Protein AF-A0A967H737-F1 (afdb_monomer_lite)

Foldseek 3Di:
DVVVVVVVVVVVVVCPVVVVVLLVQLVVQLVQLVVQLVVLCVVLVPDPDPVSNVVSNVSNLVSQLSNLVSVVDPRSVVSNVVSVVVD

Radius of gyration: 18.79 Å; chains: 1; bounding box: 45×23×53 Å

Secondary structure (DSSP, 8-state):
-HHHHHHHHHHHHHSHHHHHHHHHHHHHHHHHHHHHHHHHHHHHHT--SHHHHHHHHHHHHHHHHHHHHHH-SHHHHHHHHHHHHH-

Sequence (87 aa):
MTVFALIALLAALGTGSMRLFQQSLGYWIGWAGVITAFAATLAAVYQEDIKYLLAYSSIGQLGYIVLAAGIADHAGWTAVMYLTVNH

Structure (mmCIF, N/CA/C/O backbone):
data_AF-A0A967H737-F1
#
_entry.id   AF-A0A967H737-F1
#
loop_
_atom_site.group_PDB
_atom_site.id
_atom_site.type_symbol
_atom_site.label_atom_id
_atom_site.label_alt_id
_atom_site.label_comp_id
_atom_site.label_asym_id
_atom_site.label_entity_id
_atom_site.label_seq_id
_atom_site.pdbx_PDB_ins_code
_atom_site.Cartn_x
_atom_site.Cartn_y
_atom_site.Cartn_z
_atom_site.occupancy
_atom_site.B_iso_or_equiv
_atom_site.auth_seq_id
_atom_site.auth_comp_id
_atom_site.auth_asym_id
_atom_site.auth_atom_id
_atom_site.pdbx_PDB_model_num
ATOM 1 N N . MET A 1 1 ? 24.294 10.366 -30.363 1.00 69.75 1 MET A N 1
ATOM 2 C CA . MET A 1 1 ? 23.004 9.695 -30.644 1.00 69.75 1 MET A CA 1
ATOM 3 C C . MET A 1 1 ? 23.161 8.174 -30.694 1.00 69.75 1 MET A C 1
ATOM 5 O O . MET A 1 1 ? 22.517 7.503 -29.905 1.00 69.75 1 MET A O 1
ATOM 9 N N . THR A 1 2 ? 24.069 7.618 -31.508 1.00 84.62 2 THR A N 1
ATOM 10 C CA . THR A 1 2 ? 24.281 6.155 -31.633 1.00 84.62 2 THR A CA 1
ATOM 11 C C . THR A 1 2 ? 24.907 5.490 -30.398 1.00 84.62 2 THR A C 1
ATOM 13 O O . THR A 1 2 ? 24.448 4.436 -29.979 1.00 84.62 2 THR A O 1
ATOM 16 N N . VAL A 1 3 ? 25.897 6.125 -29.760 1.00 88.31 3 VAL A N 1
ATOM 17 C CA . VAL A 1 3 ? 26.545 5.588 -28.543 1.00 88.31 3 VAL A CA 1
ATOM 18 C C . VAL A 1 3 ? 25.590 5.571 -27.342 1.00 88.31 3 VAL A C 1
ATOM 20 O O . VAL A 1 3 ? 25.527 4.584 -26.621 1.00 88.31 3 VAL A O 1
ATOM 23 N N . PHE A 1 4 ? 24.786 6.626 -27.161 1.00 88.81 4 PHE A N 1
ATOM 24 C CA . PHE A 1 4 ? 23.755 6.671 -26.115 1.00 88.81 4 PHE A CA 1
ATOM 25 C C . PHE A 1 4 ? 22.679 5.597 -26.328 1.00 88.81 4 PHE A C 1
ATOM 27 O O . PHE A 1 4 ? 22.314 4.907 -25.383 1.00 88.81 4 PHE A O 1
ATOM 34 N N . ALA A 1 5 ? 22.225 5.407 -27.572 1.00 86.94 5 ALA A N 1
ATOM 35 C CA . ALA A 1 5 ? 21.275 4.349 -27.910 1.00 86.94 5 ALA A CA 1
ATOM 36 C C . ALA A 1 5 ? 21.846 2.946 -27.632 1.00 86.94 5 ALA A C 1
ATOM 38 O O . ALA A 1 5 ? 21.135 2.091 -27.112 1.00 86.94 5 ALA A O 1
ATOM 39 N N . LEU A 1 6 ? 23.136 2.723 -27.911 1.00 87.81 6 LEU A N 1
ATOM 40 C CA . LEU A 1 6 ? 23.820 1.463 -27.611 1.00 87.81 6 LEU A CA 1
ATOM 41 C C . LEU A 1 6 ? 23.918 1.210 -26.096 1.00 87.81 6 LEU A C 1
ATOM 43 O O . LEU A 1 6 ? 23.644 0.104 -25.640 1.00 87.81 6 LEU A O 1
ATOM 47 N N . ILE A 1 7 ? 24.253 2.237 -25.309 1.00 87.50 7 ILE A N 1
ATOM 48 C CA . ILE A 1 7 ? 24.305 2.154 -23.840 1.00 87.50 7 ILE A CA 1
ATOM 49 C C . ILE A 1 7 ? 22.909 1.880 -23.260 1.00 87.50 7 ILE A C 1
ATOM 51 O O . ILE A 1 7 ? 22.764 1.004 -22.410 1.00 87.50 7 ILE A O 1
ATOM 55 N N . ALA A 1 8 ? 21.876 2.575 -23.745 1.00 82.38 8 ALA A N 1
ATOM 56 C CA . ALA A 1 8 ? 20.493 2.361 -23.321 1.00 82.38 8 ALA A CA 1
ATOM 57 C C . ALA A 1 8 ? 19.994 0.946 -23.663 1.00 82.38 8 ALA A C 1
ATOM 59 O O . ALA A 1 8 ? 19.329 0.314 -22.845 1.00 82.38 8 ALA A O 1
ATOM 60 N N . LEU A 1 9 ? 20.362 0.418 -24.835 1.00 83.44 9 LEU A N 1
ATOM 61 C CA . LEU A 1 9 ? 20.038 -0.947 -25.249 1.00 83.44 9 LEU A CA 1
ATOM 62 C C . LEU A 1 9 ? 20.727 -1.995 -24.359 1.00 83.44 9 LEU A C 1
ATOM 64 O O . LEU A 1 9 ? 20.082 -2.945 -23.921 1.00 83.44 9 LEU A O 1
ATOM 68 N N . LEU A 1 10 ? 22.013 -1.815 -24.048 1.00 83.44 10 LEU A N 1
ATOM 69 C CA . LEU A 1 10 ? 22.749 -2.716 -23.153 1.00 83.44 10 LEU A CA 1
ATOM 70 C C . LEU A 1 10 ? 22.185 -2.691 -21.724 1.00 83.44 10 LEU A C 1
ATOM 72 O O . LEU A 1 10 ? 22.030 -3.744 -21.105 1.00 83.44 10 LEU A O 1
ATOM 76 N N . ALA A 1 11 ? 21.803 -1.515 -21.220 1.00 80.62 11 ALA A N 1
ATOM 77 C CA . ALA A 1 11 ? 21.135 -1.381 -19.925 1.00 80.62 11 ALA A CA 1
ATOM 78 C C . ALA A 1 11 ? 19.742 -2.045 -19.913 1.00 80.62 11 ALA A C 1
ATOM 80 O O . ALA A 1 11 ? 19.370 -2.702 -18.939 1.00 80.62 11 ALA A O 1
ATOM 81 N N . ALA A 1 12 ? 18.982 -1.942 -21.007 1.00 76.75 12 ALA A N 1
ATOM 82 C CA . ALA A 1 12 ? 17.680 -2.596 -21.145 1.00 76.75 12 ALA A CA 1
ATOM 83 C C . ALA A 1 12 ? 17.788 -4.134 -21.146 1.00 76.75 12 ALA A C 1
ATOM 85 O O . ALA A 1 12 ? 16.934 -4.818 -20.587 1.00 76.75 12 ALA A O 1
ATOM 86 N N . LEU A 1 13 ? 18.863 -4.690 -21.711 1.00 78.06 13 LEU A N 1
ATOM 87 C CA . LEU A 1 13 ? 19.108 -6.137 -21.712 1.00 78.06 13 LEU A CA 1
ATOM 88 C C . LEU A 1 13 ? 19.471 -6.675 -20.316 1.00 78.06 13 LEU A C 1
ATOM 90 O O . LEU A 1 13 ? 19.074 -7.784 -19.966 1.00 78.06 13 LEU A O 1
ATOM 94 N N . GLY A 1 14 ? 20.168 -5.884 -19.494 1.00 76.88 14 GLY A N 1
ATOM 95 C CA . GLY A 1 14 ? 20.535 -6.262 -18.123 1.00 76.88 14 GLY A CA 1
ATOM 96 C C . GLY A 1 14 ? 19.402 -6.157 -17.091 1.00 76.88 14 GLY A C 1
ATOM 97 O O . GLY A 1 14 ? 19.499 -6.735 -16.012 1.00 76.88 14 GLY A O 1
ATOM 98 N N . THR A 1 15 ? 18.318 -5.441 -17.402 1.00 77.50 15 THR A N 1
ATOM 99 C CA . THR A 1 15 ? 17.242 -5.110 -16.444 1.00 77.50 15 THR A CA 1
ATOM 100 C C . THR A 1 15 ? 16.061 -6.084 -16.456 1.00 77.50 15 THR A C 1
ATOM 102 O O . THR A 1 15 ? 15.217 -6.031 -15.561 1.00 77.50 15 THR A O 1
ATOM 105 N N . GLY A 1 16 ? 15.997 -7.010 -17.419 1.00 76.00 16 GLY A N 1
ATOM 106 C CA . GLY A 1 16 ? 14.875 -7.946 -17.559 1.00 76.00 16 GLY A CA 1
ATOM 107 C C . GLY A 1 16 ? 14.643 -8.830 -16.327 1.00 76.00 16 GLY A C 1
ATOM 108 O O . GLY A 1 16 ? 13.514 -8.932 -15.849 1.00 76.00 16 GLY A O 1
ATOM 109 N N . SER A 1 17 ? 15.706 -9.415 -15.764 1.00 77.69 17 SER A N 1
ATOM 110 C CA . SER A 1 17 ? 15.619 -10.261 -14.562 1.00 77.69 17 SER A CA 1
ATOM 111 C C . SER A 1 17 ? 15.205 -9.467 -13.320 1.00 77.69 17 SER A C 1
ATOM 113 O O . SER A 1 17 ? 14.363 -9.918 -12.543 1.00 77.69 17 SER A O 1
ATOM 115 N N . MET A 1 18 ? 15.731 -8.250 -13.168 1.00 79.31 18 MET A N 1
ATOM 116 C CA . MET A 1 18 ? 15.394 -7.349 -12.063 1.00 79.31 18 MET A CA 1
ATOM 117 C C . MET A 1 18 ? 13.926 -6.911 -12.119 1.00 79.31 18 MET A C 1
ATOM 119 O O . MET A 1 18 ? 13.263 -6.837 -11.086 1.00 79.31 18 MET A O 1
ATOM 123 N N . ARG A 1 19 ? 13.385 -6.686 -13.322 1.00 79.75 19 ARG A N 1
ATOM 124 C CA . ARG A 1 19 ? 11.991 -6.262 -13.507 1.00 79.75 19 ARG A CA 1
ATOM 125 C C . ARG A 1 19 ? 10.990 -7.363 -13.164 1.00 79.75 19 ARG A C 1
ATOM 127 O O . ARG A 1 19 ? 9.982 -7.085 -12.522 1.00 79.75 19 ARG A O 1
ATOM 134 N N . LEU A 1 20 ? 11.284 -8.606 -13.545 1.00 81.44 20 LEU A N 1
ATOM 135 C CA . LEU A 1 20 ? 10.466 -9.767 -13.175 1.00 81.44 20 LEU A CA 1
ATOM 136 C C . LEU A 1 20 ? 10.466 -9.983 -11.658 1.00 81.44 20 LEU A C 1
ATOM 138 O O . LEU A 1 20 ? 9.416 -10.219 -11.063 1.00 81.44 20 LEU A O 1
ATOM 142 N N . PHE A 1 21 ? 11.632 -9.837 -11.024 1.00 83.75 21 PHE A N 1
ATOM 143 C CA . PHE A 1 21 ? 11.750 -9.916 -9.572 1.00 83.75 21 PHE A CA 1
ATOM 144 C C . PHE A 1 21 ? 10.923 -8.825 -8.876 1.00 83.75 21 PHE A C 1
ATOM 146 O O . PHE A 1 21 ? 10.112 -9.139 -8.004 1.00 83.75 21 PHE A O 1
ATOM 153 N N . GLN A 1 22 ? 11.035 -7.569 -9.319 1.00 84.88 22 GLN A N 1
ATOM 154 C CA . GLN A 1 22 ? 10.249 -6.449 -8.790 1.00 84.88 22 GLN A CA 1
ATOM 155 C C . GLN A 1 22 ? 8.738 -6.677 -8.934 1.00 84.88 22 GLN A C 1
ATOM 157 O O . GLN A 1 22 ? 8.000 -6.448 -7.979 1.00 84.88 22 GLN A O 1
ATOM 162 N N . GLN A 1 23 ? 8.272 -7.174 -10.084 1.00 85.44 23 GLN A N 1
ATOM 163 C CA . GLN A 1 23 ? 6.854 -7.495 -10.287 1.00 85.44 23 GLN A CA 1
ATOM 164 C C . GLN A 1 23 ? 6.380 -8.628 -9.375 1.00 85.44 23 GLN A C 1
ATOM 166 O O . GLN A 1 23 ? 5.289 -8.546 -8.815 1.00 85.44 23 GLN A O 1
ATOM 171 N N . SER A 1 24 ? 7.200 -9.666 -9.190 1.00 87.88 24 SER A N 1
ATOM 172 C CA . SER A 1 24 ? 6.852 -10.783 -8.308 1.00 87.88 24 SER A CA 1
ATOM 173 C C . SER A 1 24 ? 6.726 -10.342 -6.847 1.00 87.88 24 SER A C 1
ATOM 175 O O . SER A 1 24 ? 5.754 -10.696 -6.184 1.00 87.88 24 SER A O 1
ATOM 177 N N . LEU A 1 25 ? 7.653 -9.510 -6.360 1.00 89.00 25 LEU A N 1
ATOM 178 C CA . LEU A 1 25 ? 7.592 -8.948 -5.012 1.00 89.00 25 LEU A CA 1
ATOM 179 C C . LEU A 1 25 ? 6.400 -8.006 -4.852 1.00 89.00 25 LEU A C 1
ATOM 181 O O . LEU A 1 25 ? 5.662 -8.113 -3.875 1.00 89.00 25 LEU A O 1
ATOM 185 N N . GLY A 1 26 ? 6.193 -7.120 -5.827 1.00 91.19 26 GLY A N 1
ATOM 186 C CA . GLY A 1 26 ? 5.077 -6.182 -5.841 1.00 91.19 26 GLY A CA 1
ATOM 187 C C . GLY A 1 26 ? 3.721 -6.883 -5.775 1.00 91.19 26 GLY A C 1
ATOM 188 O O . GLY A 1 26 ? 2.851 -6.475 -5.009 1.00 91.19 26 GLY A O 1
ATOM 189 N N . TYR A 1 27 ? 3.572 -8.006 -6.483 1.00 92.00 27 TYR A N 1
ATOM 190 C CA . TYR A 1 27 ? 2.369 -8.835 -6.439 1.00 92.00 27 TYR A CA 1
ATOM 191 C C . TYR A 1 27 ? 2.065 -9.351 -5.025 1.00 92.00 27 TYR A C 1
ATOM 193 O O . TYR A 1 27 ? 0.947 -9.189 -4.535 1.00 92.00 27 TYR A O 1
ATOM 201 N N . TRP A 1 28 ? 3.057 -9.929 -4.341 1.00 93.75 28 TRP A N 1
ATOM 202 C CA . TRP A 1 28 ? 2.874 -10.445 -2.980 1.00 93.75 28 TRP A CA 1
ATOM 203 C C . TRP A 1 28 ? 2.604 -9.336 -1.959 1.00 93.75 28 TRP A C 1
ATOM 205 O O . TRP A 1 28 ? 1.718 -9.482 -1.117 1.00 93.75 28 TRP A O 1
ATOM 215 N N . ILE A 1 29 ? 3.320 -8.212 -2.056 1.00 94.00 29 ILE A N 1
ATOM 216 C CA . ILE A 1 29 ? 3.118 -7.044 -1.184 1.00 94.00 29 ILE A CA 1
ATOM 217 C C . ILE A 1 29 ? 1.727 -6.442 -1.404 1.00 94.00 29 ILE A C 1
ATOM 219 O O . ILE A 1 29 ? 1.025 -6.146 -0.438 1.00 94.00 29 ILE A O 1
ATOM 223 N N . GLY A 1 30 ? 1.301 -6.314 -2.662 1.00 94.12 30 GLY A N 1
ATOM 224 C CA . GLY A 1 30 ? -0.022 -5.816 -3.020 1.00 94.12 30 GLY A CA 1
ATOM 225 C C . GLY A 1 30 ? -1.125 -6.651 -2.376 1.00 94.12 30 GLY A C 1
ATOM 226 O O . GLY A 1 30 ? -1.982 -6.108 -1.681 1.00 94.12 30 GLY A O 1
ATOM 227 N N . TRP A 1 31 ? -1.059 -7.977 -2.515 1.00 94.94 31 TRP A N 1
ATOM 228 C CA . TRP A 1 31 ? -2.019 -8.886 -1.882 1.00 94.94 31 TRP A CA 1
ATOM 229 C C . TRP A 1 31 ? -2.010 -8.814 -0.353 1.00 94.94 31 TRP A C 1
ATOM 231 O O . TRP A 1 31 ? -3.081 -8.812 0.254 1.00 94.94 31 TRP A O 1
ATOM 241 N N . ALA A 1 32 ? -0.838 -8.695 0.276 1.00 95.38 32 ALA A N 1
ATOM 242 C CA . ALA A 1 32 ? -0.750 -8.482 1.721 1.00 95.38 32 ALA A CA 1
ATOM 243 C C . ALA A 1 32 ? -1.446 -7.174 2.146 1.00 95.38 32 ALA A C 1
ATOM 245 O O . ALA A 1 32 ? -2.170 -7.156 3.145 1.00 95.38 32 ALA A O 1
ATOM 246 N N . GLY A 1 33 ? -1.296 -6.105 1.356 1.00 95.06 33 GLY A N 1
ATOM 247 C CA . GLY A 1 33 ? -2.004 -4.837 1.541 1.00 95.06 33 GLY A CA 1
ATOM 248 C C . GLY A 1 33 ? -3.525 -4.977 1.430 1.00 95.06 33 GLY A C 1
ATOM 249 O O . GLY A 1 33 ? -4.238 -4.521 2.323 1.00 95.06 33 GLY A O 1
ATOM 250 N N . VAL A 1 34 ? -4.029 -5.677 0.402 1.00 96.12 34 VAL A N 1
ATOM 251 C CA . VAL A 1 34 ? -5.475 -5.948 0.232 1.00 96.12 34 VAL A CA 1
ATOM 252 C C . VAL A 1 34 ? -6.040 -6.689 1.439 1.00 96.12 34 VAL A C 1
ATOM 254 O O . VAL A 1 34 ? -7.053 -6.271 1.997 1.00 96.12 34 VAL A O 1
ATOM 257 N N . ILE A 1 35 ? -5.385 -7.776 1.852 1.00 96.62 35 ILE A N 1
ATOM 258 C CA . ILE A 1 35 ? -5.843 -8.602 2.975 1.00 96.62 35 ILE A CA 1
ATOM 259 C C . ILE A 1 35 ? -5.867 -7.774 4.260 1.00 96.62 35 ILE A C 1
ATOM 261 O O . ILE A 1 35 ? -6.840 -7.838 5.005 1.00 96.62 35 ILE A O 1
ATOM 265 N N . THR A 1 36 ? -4.838 -6.956 4.490 1.00 95.12 36 THR A N 1
ATOM 266 C CA . THR A 1 36 ? -4.757 -6.079 5.664 1.00 95.12 36 THR A CA 1
ATOM 267 C C . THR A 1 36 ? -5.873 -5.037 5.659 1.00 95.12 36 THR A C 1
ATOM 269 O O . THR A 1 36 ? -6.584 -4.905 6.653 1.00 95.12 36 THR A O 1
ATOM 272 N N . ALA A 1 37 ? -6.074 -4.337 4.537 1.00 94.62 37 ALA A N 1
ATOM 273 C CA . ALA A 1 37 ? -7.113 -3.319 4.407 1.00 94.62 37 ALA A CA 1
ATOM 274 C C . ALA A 1 37 ? -8.509 -3.910 4.636 1.00 94.62 37 ALA A C 1
ATOM 276 O O . ALA A 1 37 ? -9.316 -3.354 5.381 1.00 94.62 37 ALA A O 1
ATOM 277 N N . PHE A 1 38 ? -8.775 -5.069 4.035 1.00 95.31 38 PHE A N 1
ATOM 278 C CA . PHE A 1 38 ? -10.052 -5.763 4.141 1.00 95.31 38 PHE A CA 1
ATOM 279 C C . PHE A 1 38 ? -10.304 -6.312 5.549 1.00 95.31 38 PHE A C 1
ATOM 281 O O . PHE A 1 38 ? -11.372 -6.096 6.114 1.00 95.31 38 PHE A O 1
ATOM 288 N N . ALA A 1 39 ? -9.318 -6.975 6.157 1.00 94.38 39 ALA A N 1
ATOM 289 C CA . ALA A 1 39 ? -9.455 -7.511 7.508 1.00 94.38 39 ALA A CA 1
ATOM 290 C C . ALA A 1 39 ? -9.644 -6.398 8.547 1.00 94.38 39 ALA A C 1
ATOM 292 O O . ALA A 1 39 ? -10.493 -6.519 9.427 1.00 94.38 39 ALA A O 1
ATOM 293 N N . ALA A 1 40 ? -8.895 -5.298 8.429 1.00 93.56 40 ALA A N 1
ATOM 294 C CA . ALA A 1 40 ? -8.998 -4.169 9.344 1.00 93.56 40 ALA A CA 1
ATOM 295 C C . ALA A 1 40 ? -10.342 -3.440 9.216 1.00 93.56 40 ALA A C 1
ATOM 297 O O . ALA A 1 40 ? -10.962 -3.125 10.228 1.00 93.56 40 ALA A O 1
ATOM 298 N 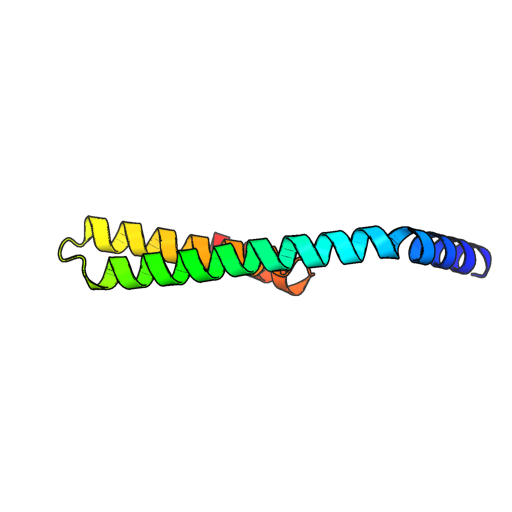N . THR A 1 41 ? -10.832 -3.225 7.992 1.00 93.12 41 THR A N 1
ATOM 299 C CA . THR A 1 41 ? -12.152 -2.608 7.776 1.00 93.12 41 THR A CA 1
ATOM 300 C C . THR A 1 41 ? -13.292 -3.501 8.254 1.00 93.12 41 THR A C 1
ATOM 302 O O . THR A 1 41 ? -14.203 -3.004 8.909 1.00 93.12 41 THR A O 1
ATOM 305 N N . LEU A 1 42 ? -13.227 -4.816 8.019 1.00 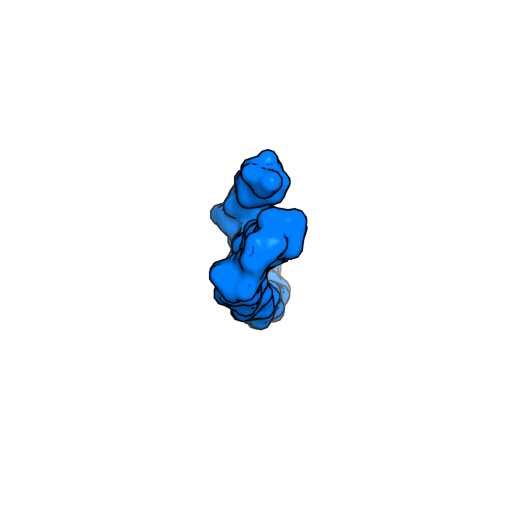93.69 42 LEU A N 1
ATOM 306 C CA . LEU A 1 42 ? -14.198 -5.755 8.584 1.00 93.69 42 LEU A CA 1
ATOM 307 C C . LEU A 1 42 ? -14.178 -5.750 10.115 1.00 93.69 42 LEU A C 1
ATOM 309 O O . LEU A 1 42 ? -15.239 -5.687 10.727 1.00 93.69 42 LEU A O 1
ATOM 313 N N . ALA A 1 43 ? -12.996 -5.781 10.734 1.00 91.62 43 ALA A N 1
ATOM 314 C CA . ALA A 1 43 ? -12.866 -5.714 12.187 1.00 91.62 43 ALA A CA 1
ATOM 315 C C . ALA A 1 43 ? -13.429 -4.398 12.754 1.00 91.62 43 ALA A C 1
ATOM 317 O O . ALA A 1 43 ? -14.130 -4.424 13.759 1.00 91.62 43 ALA A O 1
ATOM 318 N N . ALA A 1 44 ? -13.207 -3.264 12.078 1.00 91.88 44 ALA A N 1
ATOM 319 C CA . ALA A 1 44 ? -13.735 -1.964 12.497 1.00 91.88 44 ALA A CA 1
ATOM 320 C C . ALA A 1 44 ? -15.272 -1.930 12.564 1.00 91.88 44 ALA A C 1
ATOM 322 O O . ALA A 1 44 ? -15.821 -1.284 13.452 1.00 91.88 44 ALA A O 1
ATOM 323 N N . VAL A 1 45 ? -15.966 -2.625 11.652 1.00 90.75 45 VAL A N 1
ATOM 324 C CA . VAL A 1 45 ? -17.441 -2.644 11.585 1.00 90.75 45 VAL A CA 1
ATOM 325 C C . VAL A 1 45 ? -18.071 -3.338 12.794 1.00 90.75 45 VAL A C 1
ATOM 327 O O . VAL A 1 45 ? -19.154 -2.946 13.221 1.00 90.75 45 VAL A O 1
ATOM 330 N N . TYR A 1 46 ? -17.407 -4.346 13.361 1.00 91.25 46 TYR A N 1
ATOM 331 C CA . TYR A 1 46 ? -17.906 -5.075 14.534 1.00 91.25 46 TYR A CA 1
ATOM 332 C C . TYR A 1 46 ? -17.499 -4.435 15.867 1.00 91.25 46 TYR A C 1
ATOM 334 O O . TYR A 1 46 ? -17.849 -4.949 16.929 1.00 91.25 46 TYR A O 1
ATOM 342 N N . GLN A 1 47 ? -16.759 -3.328 15.832 1.00 92.31 47 GLN A N 1
ATOM 343 C CA . GLN A 1 47 ? -16.258 -2.666 17.025 1.00 92.31 47 GLN A CA 1
ATOM 344 C C . GLN A 1 47 ? -17.269 -1.630 17.538 1.00 92.31 47 GLN A C 1
ATOM 346 O O . GLN A 1 47 ? -17.556 -0.646 16.863 1.00 92.31 47 GLN A O 1
ATOM 351 N N . GLU A 1 48 ? -17.783 -1.827 18.755 1.00 90.69 48 GLU A N 1
ATOM 352 C CA . GLU A 1 48 ? -18.749 -0.905 19.386 1.00 90.69 48 GLU A CA 1
ATOM 353 C C . GLU A 1 48 ? -18.071 0.347 19.972 1.00 90.69 48 GLU A C 1
ATOM 355 O O . GLU A 1 48 ? -18.639 1.440 20.002 1.00 90.69 48 GLU A O 1
ATOM 360 N N . ASP A 1 49 ? -16.818 0.202 20.400 1.00 93.44 49 ASP A N 1
ATOM 361 C CA . ASP A 1 49 ? -16.024 1.283 20.967 1.00 93.44 49 ASP A CA 1
ATOM 362 C C . ASP A 1 49 ? -15.376 2.152 19.877 1.00 93.44 49 ASP A C 1
ATOM 364 O O .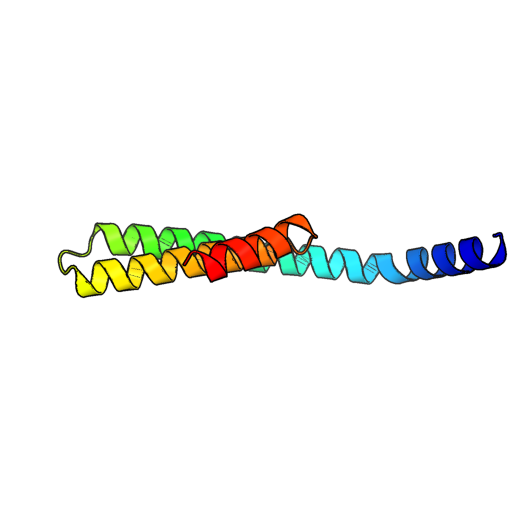 ASP A 1 49 ? -14.490 1.709 19.137 1.00 93.44 49 ASP A O 1
ATOM 368 N N . ILE A 1 50 ? -15.711 3.446 19.869 1.00 90.38 50 ILE A N 1
ATOM 369 C CA . ILE A 1 50 ? -15.196 4.443 18.908 1.00 90.38 50 ILE A CA 1
ATOM 370 C C . ILE A 1 50 ? -13.662 4.468 18.843 1.00 90.38 50 ILE A C 1
ATOM 372 O O . ILE A 1 50 ? -13.084 4.602 17.764 1.00 90.38 50 ILE A O 1
ATOM 376 N N . LYS A 1 51 ? -12.977 4.325 19.985 1.00 93.25 51 LYS A N 1
ATOM 377 C CA . LYS A 1 51 ? -11.507 4.355 20.030 1.00 93.25 51 LYS A CA 1
ATOM 378 C C . LYS A 1 51 ? -10.889 3.197 19.243 1.00 93.25 51 LYS A C 1
ATOM 380 O O . LYS A 1 51 ? -9.899 3.398 18.543 1.00 93.25 51 LYS A O 1
ATOM 385 N N . TYR A 1 52 ? -11.462 2.001 19.357 1.00 90.06 52 TYR A N 1
ATOM 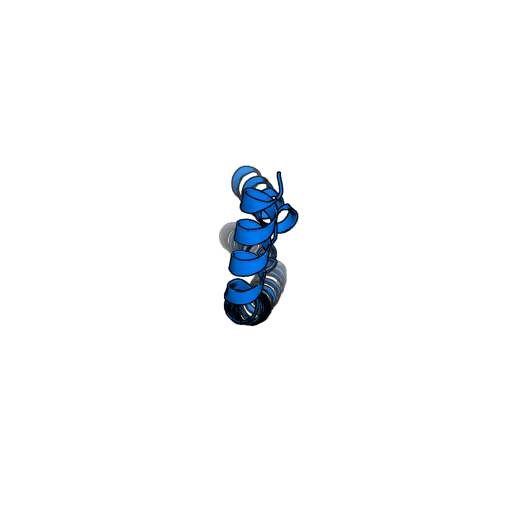386 C CA . TYR A 1 52 ? -10.972 0.827 18.640 1.00 90.06 52 TYR A CA 1
ATOM 387 C C . TYR A 1 52 ? -11.410 0.850 17.175 1.00 90.06 52 TYR A C 1
ATOM 389 O O . TYR A 1 52 ? -10.608 0.508 16.311 1.00 90.06 52 TYR A O 1
ATOM 397 N N . LEU A 1 53 ? -12.619 1.337 16.879 1.00 92.38 53 LEU A N 1
ATOM 398 C CA . LEU A 1 53 ? -13.089 1.554 15.509 1.00 92.38 53 LEU A CA 1
ATOM 399 C C . LEU A 1 53 ? -12.133 2.469 14.727 1.00 92.38 53 LEU A C 1
ATOM 401 O O . LEU A 1 53 ? -11.700 2.116 13.630 1.00 92.38 53 LEU A O 1
ATOM 405 N N . LEU A 1 54 ? -11.743 3.609 15.308 1.00 91.75 54 LEU A N 1
ATOM 406 C CA . LEU A 1 54 ? -10.795 4.538 14.681 1.00 91.75 54 LEU A CA 1
ATOM 407 C C . LEU A 1 54 ? -9.415 3.903 14.479 1.00 91.75 54 LEU A C 1
ATOM 409 O O . LEU A 1 54 ? -8.828 4.059 13.411 1.00 91.75 54 LEU A O 1
ATOM 413 N N . ALA A 1 55 ? -8.926 3.139 15.460 1.00 92.75 55 ALA A N 1
ATOM 414 C CA . ALA A 1 55 ? -7.652 2.435 15.336 1.00 92.75 55 ALA A CA 1
ATOM 415 C C . ALA A 1 55 ? -7.665 1.422 14.177 1.00 92.75 55 ALA A C 1
ATOM 417 O O . ALA A 1 55 ? -6.733 1.395 13.373 1.00 92.75 55 ALA A O 1
ATOM 418 N N . TYR A 1 56 ? -8.733 0.630 14.042 1.00 93.69 56 TYR A N 1
ATOM 419 C CA . TYR A 1 56 ? -8.873 -0.312 12.929 1.00 93.69 56 TYR A CA 1
ATOM 420 C C . TYR A 1 56 ? -9.047 0.391 11.577 1.00 93.69 56 TYR A C 1
ATOM 422 O O . TYR A 1 56 ? -8.492 -0.071 10.581 1.00 93.69 56 TYR A O 1
ATOM 430 N N . SER A 1 57 ? -9.724 1.541 11.531 1.00 90.62 57 SER A N 1
ATOM 431 C CA . SER A 1 57 ? -9.812 2.358 10.313 1.00 90.62 57 SER A CA 1
ATOM 432 C C . SER A 1 57 ? -8.436 2.855 9.848 1.00 90.62 57 SER A C 1
ATOM 434 O O . SER A 1 57 ? -8.144 2.794 8.653 1.00 90.62 57 SER A O 1
ATOM 436 N N . SER A 1 58 ? -7.560 3.278 10.768 1.00 93.94 58 SER A N 1
ATOM 437 C CA . SER A 1 58 ? -6.182 3.667 10.431 1.00 93.94 58 SER A CA 1
ATOM 438 C C . SER A 1 58 ? -5.363 2.486 9.907 1.00 93.94 58 SER A C 1
ATOM 440 O O . SER A 1 58 ? -4.640 2.616 8.923 1.00 93.94 58 SER A O 1
ATOM 442 N N . ILE A 1 59 ? -5.528 1.293 10.489 1.00 93.94 59 ILE A N 1
ATOM 443 C CA . ILE A 1 59 ? -4.896 0.067 9.970 1.00 93.94 59 ILE A CA 1
ATOM 444 C C . ILE A 1 59 ? -5.412 -0.250 8.553 1.00 93.94 59 ILE A C 1
ATOM 446 O O . ILE A 1 59 ? -4.634 -0.652 7.687 1.00 93.94 59 ILE A O 1
ATOM 450 N N . GLY A 1 60 ? -6.698 -0.006 8.283 1.00 94.50 60 GLY A N 1
ATOM 451 C CA . GLY A 1 60 ? -7.283 -0.111 6.946 1.00 94.50 60 GLY A CA 1
ATOM 452 C C . GLY A 1 60 ? -6.626 0.833 5.932 1.00 94.50 60 GLY A C 1
ATOM 453 O O . GLY A 1 60 ? -6.248 0.404 4.841 1.00 94.50 60 GLY A O 1
ATOM 454 N N . GLN A 1 61 ? -6.421 2.098 6.314 1.00 95.38 61 GLN A N 1
ATOM 455 C CA . GLN A 1 61 ? -5.737 3.109 5.496 1.00 95.38 61 GLN A CA 1
ATOM 456 C C . GLN A 1 61 ? -4.273 2.743 5.217 1.00 95.38 61 GLN A C 1
ATOM 458 O O . GLN A 1 61 ? -3.827 2.834 4.071 1.00 95.38 61 GLN A O 1
ATOM 463 N N . LEU A 1 62 ? -3.552 2.220 6.213 1.00 95.00 62 LEU A N 1
ATOM 464 C CA . LEU A 1 62 ? -2.209 1.664 6.020 1.00 95.00 62 LEU A CA 1
ATOM 465 C C . LEU A 1 62 ? -2.208 0.486 5.032 1.00 95.00 62 LEU A C 1
ATOM 467 O O . LEU A 1 62 ? -1.309 0.391 4.198 1.00 95.00 62 LEU A O 1
ATOM 471 N N . GLY A 1 63 ? -3.230 -0.373 5.055 1.00 94.06 63 GLY A N 1
ATOM 472 C CA . GLY A 1 63 ? -3.394 -1.450 4.074 1.00 94.06 63 GLY A CA 1
ATOM 473 C C . GLY A 1 63 ? -3.506 -0.941 2.629 1.00 94.06 63 GLY A C 1
ATOM 474 O O . GLY A 1 63 ? -2.876 -1.504 1.730 1.00 94.06 63 GLY A O 1
ATOM 475 N N . TYR A 1 64 ? -4.222 0.167 2.397 1.00 94.12 64 TYR A N 1
ATOM 476 C CA . TYR A 1 64 ? -4.287 0.809 1.075 1.00 94.12 64 TYR A CA 1
ATOM 477 C C . TYR A 1 64 ? -2.948 1.420 0.643 1.00 94.12 64 TYR A C 1
ATOM 479 O O . TYR A 1 64 ? -2.591 1.335 -0.533 1.00 94.12 64 TYR A O 1
ATOM 487 N N . ILE A 1 65 ? -2.179 1.984 1.579 1.00 95.69 65 ILE A N 1
ATOM 488 C CA . ILE A 1 65 ? -0.826 2.494 1.309 1.00 95.69 65 ILE A CA 1
ATOM 489 C C . ILE A 1 65 ? 0.104 1.343 0.890 1.00 95.69 65 ILE A C 1
ATOM 491 O O . ILE A 1 65 ? 0.821 1.459 -0.104 1.00 95.69 65 ILE A O 1
ATOM 495 N N . VAL A 1 66 ? 0.055 0.204 1.587 1.00 95.00 66 VAL A N 1
ATOM 496 C CA . VAL A 1 66 ? 0.855 -0.991 1.254 1.00 95.00 66 VAL A CA 1
ATOM 497 C C . VAL A 1 66 ? 0.445 -1.585 -0.097 1.00 95.00 66 VAL A C 1
ATOM 499 O O . VAL A 1 66 ? 1.310 -1.958 -0.890 1.00 95.00 66 VAL A O 1
ATOM 502 N N . LEU A 1 67 ? -0.855 -1.613 -0.406 1.00 94.88 67 LEU A N 1
ATOM 503 C CA . LEU A 1 67 ? -1.356 -2.013 -1.723 1.00 94.88 67 LEU A CA 1
ATOM 504 C C . LEU A 1 67 ? -0.776 -1.129 -2.836 1.00 94.88 67 LEU A C 1
ATOM 506 O O . LEU A 1 67 ? -0.250 -1.644 -3.822 1.00 94.88 67 LEU A O 1
ATOM 510 N N . ALA A 1 68 ? -0.842 0.194 -2.668 1.00 93.81 68 ALA A N 1
ATOM 511 C CA . ALA A 1 68 ? -0.304 1.148 -3.635 1.00 93.81 68 ALA A CA 1
ATOM 512 C C . ALA A 1 68 ? 1.219 1.000 -3.809 1.00 93.81 68 ALA A C 1
ATOM 514 O O . ALA A 1 68 ? 1.719 1.089 -4.932 1.00 93.81 68 ALA A O 1
ATOM 515 N N . ALA A 1 69 ? 1.948 0.697 -2.730 1.00 93.00 69 ALA A N 1
ATOM 516 C CA . ALA A 1 69 ? 3.383 0.423 -2.779 1.00 93.00 69 ALA A CA 1
ATOM 517 C C . ALA A 1 69 ? 3.708 -0.856 -3.574 1.00 93.00 69 ALA A C 1
ATOM 519 O O . ALA A 1 69 ? 4.692 -0.889 -4.313 1.00 93.00 69 ALA A O 1
ATOM 520 N N . GLY A 1 70 ? 2.856 -1.884 -3.489 1.00 90.88 70 GLY A N 1
ATOM 521 C CA . GLY A 1 70 ? 2.998 -3.136 -4.242 1.00 90.88 70 GLY A CA 1
ATOM 522 C C . GLY A 1 70 ? 2.874 -2.980 -5.764 1.00 90.88 70 GLY A C 1
ATOM 523 O O . GLY A 1 70 ? 3.428 -3.785 -6.507 1.00 90.88 70 GLY A O 1
ATOM 524 N N . ILE A 1 71 ? 2.218 -1.922 -6.254 1.00 91.12 71 ILE A N 1
ATOM 525 C CA . ILE A 1 71 ? 2.123 -1.636 -7.698 1.00 91.12 71 ILE A CA 1
ATOM 526 C C . ILE A 1 71 ? 3.506 -1.291 -8.280 1.00 91.12 71 ILE A C 1
ATOM 528 O O . ILE A 1 71 ? 3.771 -1.596 -9.441 1.00 91.12 71 ILE A O 1
ATOM 532 N N . ALA A 1 72 ? 4.400 -0.708 -7.469 1.00 85.1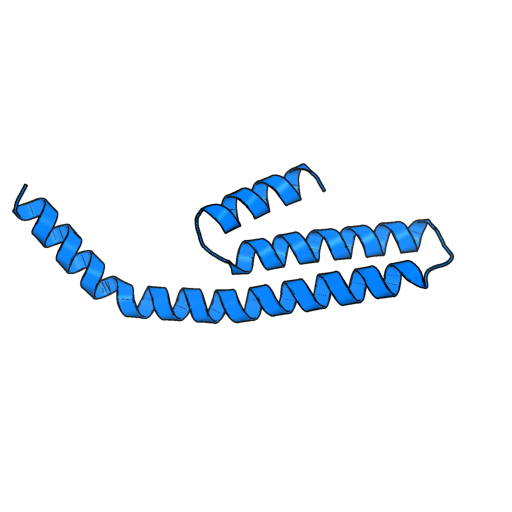2 72 ALA A N 1
ATOM 533 C CA . ALA A 1 72 ? 5.814 -0.475 -7.781 1.00 85.12 72 ALA A CA 1
ATOM 534 C C . ALA A 1 72 ? 6.088 0.205 -9.144 1.00 85.12 72 ALA A C 1
ATOM 536 O O . ALA A 1 72 ? 7.145 -0.002 -9.743 1.00 85.12 72 ALA A O 1
ATOM 537 N N . ASP A 1 73 ? 5.149 1.031 -9.608 1.00 88.31 73 ASP A N 1
ATOM 538 C CA . ASP A 1 73 ? 5.247 1.867 -10.806 1.00 88.31 73 ASP A CA 1
ATOM 539 C C . ASP A 1 73 ? 4.997 3.338 -10.437 1.00 88.31 73 ASP A C 1
ATOM 541 O O . ASP A 1 73 ? 4.588 3.644 -9.314 1.00 88.31 73 ASP A O 1
ATOM 545 N N . HIS A 1 74 ? 5.230 4.267 -11.363 1.00 88.44 74 HIS A N 1
ATOM 546 C CA . HIS A 1 74 ? 5.131 5.706 -11.114 1.00 88.44 74 HIS A CA 1
ATOM 547 C C . HIS A 1 74 ? 3.786 6.107 -10.484 1.00 88.44 74 HIS A C 1
ATOM 549 O O . HIS A 1 74 ? 3.758 6.836 -9.494 1.00 88.44 74 HIS A O 1
ATOM 555 N N . ALA A 1 75 ? 2.674 5.577 -11.004 1.00 89.69 75 ALA A N 1
ATOM 556 C CA . ALA A 1 75 ? 1.339 5.831 -10.458 1.00 89.69 75 ALA A CA 1
ATOM 557 C C . ALA A 1 75 ? 1.144 5.248 -9.043 1.00 89.69 75 ALA A C 1
ATOM 559 O O . ALA A 1 75 ? 0.460 5.847 -8.210 1.00 89.69 75 ALA A O 1
ATOM 560 N N . GLY A 1 76 ? 1.770 4.102 -8.753 1.00 90.94 76 GLY A N 1
ATOM 561 C CA . GLY A 1 76 ? 1.752 3.484 -7.426 1.00 90.94 76 GLY A CA 1
ATOM 562 C C . GLY A 1 76 ? 2.451 4.364 -6.395 1.00 90.94 76 GLY A C 1
ATOM 563 O O . GLY A 1 76 ? 1.884 4.662 -5.348 1.00 90.94 76 GLY A O 1
ATOM 564 N N . TRP A 1 77 ? 3.633 4.886 -6.729 1.00 92.44 77 TRP A N 1
ATOM 565 C CA . TRP A 1 77 ? 4.370 5.800 -5.853 1.00 92.44 77 TRP A CA 1
ATOM 566 C C . TRP A 1 77 ? 3.630 7.111 -5.600 1.00 92.44 77 TRP A C 1
ATOM 568 O O . TRP A 1 77 ? 3.582 7.574 -4.461 1.00 92.44 77 TRP A O 1
ATOM 578 N N . THR A 1 78 ? 2.993 7.697 -6.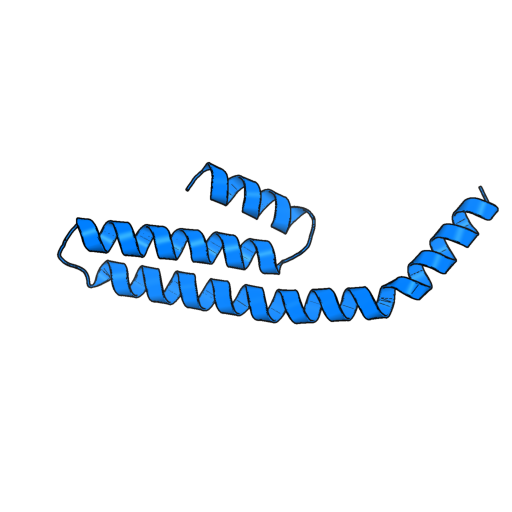617 1.00 93.88 78 THR A N 1
ATOM 579 C CA . THR A 1 78 ? 2.169 8.896 -6.402 1.00 93.88 78 THR A CA 1
ATOM 580 C C . THR A 1 78 ? 0.971 8.604 -5.504 1.00 93.88 78 THR A C 1
ATOM 582 O O . THR A 1 78 ? 0.653 9.415 -4.637 1.00 93.88 78 THR A O 1
ATOM 585 N N . ALA A 1 79 ? 0.340 7.436 -5.661 1.00 93.56 79 ALA A N 1
ATOM 586 C CA . ALA A 1 79 ? -0.765 7.014 -4.807 1.00 93.56 79 ALA A CA 1
ATOM 587 C C . ALA A 1 79 ? -0.313 6.791 -3.357 1.00 93.56 79 ALA A C 1
ATOM 589 O O . ALA A 1 79 ? -0.999 7.244 -2.450 1.00 93.56 79 ALA A O 1
ATOM 590 N N . VAL A 1 80 ? 0.856 6.182 -3.122 1.00 95.19 80 VAL A N 1
ATOM 591 C CA . VAL A 1 80 ? 1.446 6.040 -1.777 1.00 95.19 80 VAL A CA 1
ATOM 592 C C . VAL A 1 80 ? 1.610 7.400 -1.110 1.00 95.19 80 VAL A C 1
ATOM 594 O O . VAL A 1 80 ? 1.163 7.583 0.021 1.00 95.19 80 VAL A O 1
ATOM 597 N N . MET A 1 81 ? 2.212 8.364 -1.808 1.00 95.06 81 MET A N 1
ATOM 598 C CA . MET A 1 81 ? 2.436 9.703 -1.258 1.00 95.06 81 MET A CA 1
ATOM 599 C C . MET A 1 81 ? 1.112 10.411 -0.973 1.00 95.06 81 MET A C 1
ATOM 601 O O . MET A 1 81 ? 0.934 10.968 0.105 1.00 95.06 81 MET A O 1
ATOM 605 N N . TYR A 1 82 ? 0.159 10.337 -1.904 1.00 94.81 82 TYR A N 1
ATOM 606 C CA . TYR A 1 82 ? -1.171 10.911 -1.725 1.00 94.81 82 TYR A CA 1
ATOM 607 C C . TYR A 1 82 ? -1.908 10.303 -0.525 1.00 94.81 82 TYR A C 1
ATOM 609 O O . TYR A 1 82 ? -2.390 11.035 0.335 1.00 94.81 82 TYR A O 1
ATOM 617 N N . LEU A 1 83 ? -1.961 8.973 -0.439 1.00 94.25 83 LEU A N 1
ATOM 618 C CA . LEU A 1 83 ? -2.649 8.256 0.634 1.00 94.25 83 LEU A CA 1
ATOM 619 C C . LEU A 1 83 ? -1.989 8.503 1.991 1.00 94.25 83 LEU A C 1
ATOM 621 O O . LEU A 1 83 ? -2.700 8.671 2.967 1.00 94.25 83 LEU A O 1
ATOM 625 N N . THR A 1 84 ? -0.657 8.571 2.054 1.00 94.25 84 THR A N 1
ATOM 626 C CA . THR A 1 84 ? 0.073 8.813 3.311 1.00 94.25 84 THR A CA 1
ATOM 627 C C . THR A 1 84 ? -0.115 10.240 3.820 1.00 94.25 84 THR A C 1
ATOM 629 O O . THR A 1 84 ? -0.171 10.449 5.023 1.00 94.25 84 THR A O 1
ATOM 632 N N . VAL A 1 85 ? -0.215 11.227 2.925 1.00 94.38 85 VAL A N 1
ATOM 633 C CA . VAL A 1 85 ? -0.470 12.626 3.312 1.00 94.38 85 VAL A CA 1
ATOM 634 C C . VAL A 1 85 ? -1.930 12.848 3.709 1.00 94.38 85 VAL A C 1
ATOM 636 O O . VAL A 1 85 ? -2.207 13.692 4.555 1.00 94.38 85 VAL A O 1
ATOM 639 N N . ASN A 1 86 ? -2.859 12.130 3.075 1.00 91.62 86 ASN A N 1
ATOM 640 C CA . ASN A 1 86 ? -4.294 12.261 3.329 1.00 91.62 86 ASN A CA 1
ATOM 641 C C . ASN A 1 86 ? -4.797 11.390 4.496 1.00 91.62 86 ASN A C 1
ATOM 643 O O . ASN A 1 86 ? -5.934 11.559 4.930 1.00 91.62 86 ASN A O 1
ATOM 647 N N . HIS A 1 87 ? -3.993 10.426 4.947 1.00 83.88 87 HIS A N 1
ATOM 648 C CA . HIS A 1 87 ? -4.302 9.566 6.085 1.00 83.88 87 HIS A CA 1
ATOM 649 C C . HIS A 1 87 ? -4.232 10.343 7.404 1.00 83.88 87 HIS A C 1
ATOM 651 O O . HIS A 1 87 ? -5.173 10.144 8.210 1.00 83.88 87 HIS A O 1
#

pLDDT: mean 89.87, std 5.84, range [69.75, 96.62]